Protein AF-A0ABD5GLI5-F1 (afdb_monomer)

Radius of gyration: 14.88 Å; Cα contacts (8 Å, |Δi|>4): 39; chains: 1; bounding box: 24×35×43 Å

pLDDT: mean 83.17, std 18.0, range [37.97, 97.38]

Secondary structure (DSSP, 8-state):
--GGG--PPP-SHHHHHHHHHHHTTTTTPPPHHHHHHHHTT-HHHHHHHHHHHHHHHHH---B-TTT--B-

Organism: NCBI:txid1358

InterPro domains:
  IPR041919 Plasmid replication protein, C-terminal domain superfamily [G3DSA:1.10.10.1480] (3-66)
  IPR053923 Replication protein RepB, C-terminal domain [PF21861] (10-59)

Structure (mmCIF, N/CA/C/O backbone):
data_AF-A0ABD5GLI5-F1
#
_entry.id   AF-A0ABD5GLI5-F1
#
loop_
_atom_site.group_PDB
_atom_site.id
_atom_site.type_symbol
_atom_site.label_atom_id
_atom_site.label_alt_id
_atom_site.label_comp_id
_atom_site.label_asym_id
_atom_site.label_entity_id
_atom_site.label_seq_id
_atom_site.pdbx_PDB_ins_code
_atom_site.Cartn_x
_atom_site.Cartn_y
_atom_site.Cartn_z
_atom_site.occupancy
_atom_site.B_iso_or_equiv
_atom_site.auth_seq_id
_atom_site.auth_comp_id
_atom_site.auth_asym_id
_atom_site.auth_atom_id
_atom_site.pdbx_PDB_model_num
ATOM 1 N N . THR A 1 1 ? 12.909 25.883 -3.632 1.00 44.03 1 THR A N 1
ATOM 2 C CA . THR A 1 1 ? 12.295 25.208 -2.463 1.00 44.03 1 THR A CA 1
ATOM 3 C C . THR A 1 1 ? 10.875 24.715 -2.751 1.00 44.03 1 THR A C 1
ATOM 5 O O . THR A 1 1 ? 10.010 24.799 -1.898 1.00 44.03 1 THR A O 1
ATOM 8 N N . LEU A 1 2 ? 10.630 24.141 -3.939 1.00 37.97 2 LEU A N 1
ATOM 9 C CA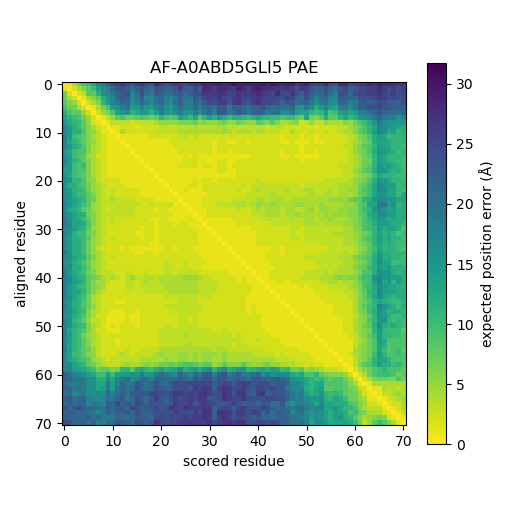 . LEU A 1 2 ? 9.333 23.562 -4.343 1.00 37.97 2 LEU A CA 1
ATOM 10 C C . LEU A 1 2 ? 9.483 22.148 -4.948 1.00 37.97 2 LEU A C 1
ATOM 12 O O . LEU A 1 2 ? 8.512 21.559 -5.402 1.00 37.97 2 LEU A O 1
ATOM 16 N N . SER A 1 3 ? 10.688 21.560 -4.929 1.00 38.75 3 SER A N 1
ATOM 17 C CA . SER A 1 3 ? 10.942 20.236 -5.522 1.00 38.75 3 SER A CA 1
ATOM 18 C C . SER A 1 3 ? 10.625 19.057 -4.593 1.00 38.75 3 SER A C 1
ATOM 20 O O . SER A 1 3 ? 10.880 17.913 -4.958 1.00 38.75 3 SER A O 1
ATOM 22 N N . GLN A 1 4 ? 10.098 19.308 -3.389 1.00 43.34 4 GLN A N 1
ATOM 23 C CA . GLN A 1 4 ? 9.786 18.253 -2.413 1.00 43.34 4 GLN A CA 1
ATOM 24 C C . GLN A 1 4 ? 8.376 17.657 -2.584 1.00 43.34 4 GLN A C 1
ATOM 26 O O . GLN A 1 4 ? 8.067 16.661 -1.942 1.00 43.34 4 GLN A O 1
ATOM 31 N N . PHE A 1 5 ? 7.560 18.205 -3.494 1.00 43.19 5 PHE A N 1
ATOM 32 C CA . PHE A 1 5 ? 6.221 17.704 -3.836 1.00 43.19 5 PHE A CA 1
ATOM 33 C C . PHE A 1 5 ? 6.125 17.195 -5.279 1.00 43.19 5 PHE A C 1
ATOM 35 O O . PHE A 1 5 ? 5.086 17.309 -5.923 1.00 43.19 5 PHE A O 1
ATOM 42 N N . LYS A 1 6 ? 7.188 16.580 -5.812 1.00 45.56 6 LYS A N 1
ATOM 43 C CA . LYS A 1 6 ? 6.980 15.645 -6.923 1.00 45.56 6 LYS A CA 1
ATOM 44 C C . LYS A 1 6 ? 6.213 14.466 -6.311 1.00 45.56 6 LYS A C 1
ATOM 46 O O . LYS A 1 6 ? 6.814 13.696 -5.564 1.00 45.56 6 LYS A O 1
ATOM 51 N N . SER A 1 7 ? 4.890 14.402 -6.502 1.00 59.06 7 SER A N 1
ATOM 52 C CA . SER A 1 7 ? 4.015 13.374 -5.922 1.00 59.06 7 SER A CA 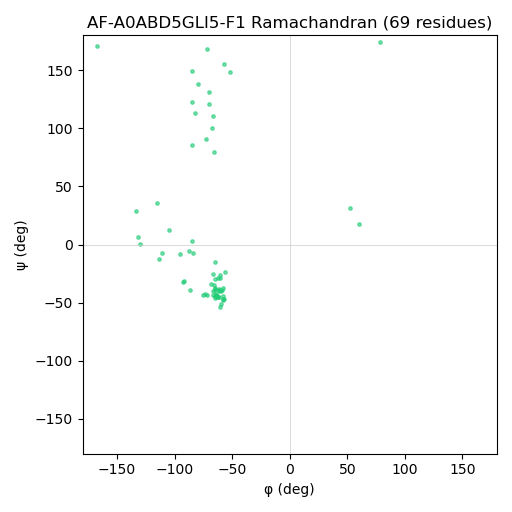1
ATOM 53 C C . SER A 1 7 ? 4.371 12.013 -6.513 1.00 59.06 7 SER A C 1
ATOM 55 O O . SER A 1 7 ? 3.756 11.542 -7.466 1.00 59.06 7 SER A O 1
ATOM 57 N N . SER A 1 8 ? 5.436 11.402 -6.006 1.00 68.25 8 SER A N 1
ATOM 58 C CA . SER A 1 8 ? 5.788 10.058 -6.417 1.00 68.25 8 SER A CA 1
ATOM 59 C C . SER A 1 8 ? 4.731 9.112 -5.846 1.00 68.25 8 SER A C 1
ATOM 61 O O . SER A 1 8 ? 4.422 9.221 -4.653 1.00 68.25 8 SER A O 1
ATOM 63 N N . PRO A 1 9 ? 4.176 8.203 -6.663 1.00 84.44 9 PRO A N 1
ATOM 64 C CA . PRO A 1 9 ? 3.252 7.180 -6.188 1.00 84.44 9 PRO A CA 1
ATOM 65 C C . PRO A 1 9 ? 3.851 6.425 -4.996 1.00 84.44 9 PRO A C 1
ATOM 67 O O . PRO A 1 9 ? 5.067 6.293 -4.905 1.00 84.44 9 PRO A O 1
ATOM 70 N N . ILE A 1 10 ? 3.035 5.944 -4.060 1.00 90.88 10 ILE A N 1
ATOM 71 C CA . ILE A 1 10 ? 3.523 5.282 -2.838 1.00 90.88 10 ILE A CA 1
ATOM 72 C C . ILE A 1 10 ? 4.129 3.918 -3.193 1.00 90.88 10 ILE A C 1
ATOM 74 O O . ILE A 1 10 ? 3.420 3.052 -3.692 1.00 90.88 10 ILE A O 1
ATOM 78 N N . ALA A 1 11 ? 5.409 3.690 -2.880 1.00 92.31 11 ALA A N 1
ATOM 79 C CA . ALA A 1 11 ? 6.103 2.468 -3.313 1.00 92.31 11 ALA A CA 1
ATOM 80 C C . ALA A 1 11 ? 6.129 1.329 -2.290 1.00 92.31 11 ALA A C 1
ATOM 82 O O . ALA A 1 11 ? 6.648 0.259 -2.581 1.00 92.31 11 ALA A O 1
ATOM 83 N N . ASN A 1 12 ? 5.696 1.556 -1.048 1.00 94.62 12 ASN A N 1
ATOM 84 C CA . ASN A 1 12 ? 5.751 0.532 -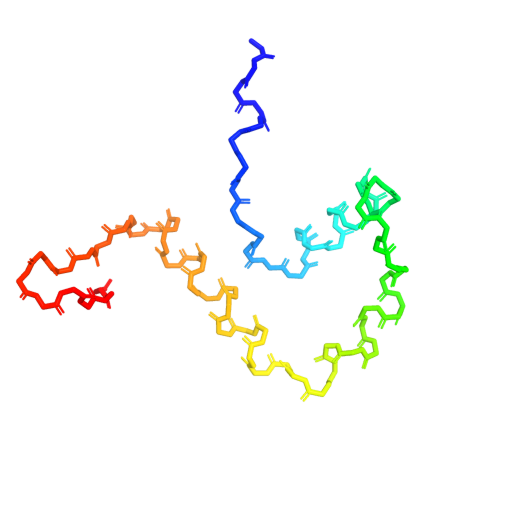0.002 1.00 94.62 12 ASN A CA 1
ATOM 85 C C . ASN A 1 12 ? 4.931 0.920 1.236 1.00 94.62 12 ASN A C 1
ATOM 87 O O . ASN A 1 12 ? 4.541 2.073 1.438 1.00 94.62 12 ASN A O 1
ATOM 91 N N . MET A 1 13 ? 4.768 -0.042 2.149 1.00 96.00 13 MET A N 1
ATOM 92 C CA . MET A 1 13 ? 4.061 0.159 3.418 1.00 96.00 13 MET A CA 1
ATOM 93 C C . MET A 1 13 ? 4.671 1.233 4.330 1.00 96.00 13 MET A C 1
ATOM 95 O O . MET A 1 13 ? 3.947 1.816 5.141 1.00 96.00 13 MET A O 1
ATOM 99 N N . ARG A 1 14 ? 5.982 1.516 4.244 1.00 96.00 14 ARG A N 1
ATOM 100 C CA . ARG A 1 14 ? 6.610 2.568 5.069 1.00 96.00 14 ARG A CA 1
ATOM 101 C C . ARG A 1 14 ? 6.179 3.948 4.589 1.00 96.00 14 ARG A C 1
ATOM 103 O O . ARG A 1 14 ? 5.843 4.792 5.421 1.00 96.00 14 ARG A O 1
ATOM 110 N N . GLU A 1 15 ? 6.170 4.151 3.276 1.00 95.06 15 GLU A N 1
ATOM 111 C CA . GLU A 1 15 ? 5.666 5.363 2.632 1.00 95.06 15 GLU A CA 1
ATOM 112 C C . GLU A 1 15 ? 4.162 5.522 2.869 1.00 95.06 15 GLU A C 1
ATOM 114 O O . GLU A 1 15 ? 3.749 6.590 3.313 1.00 95.06 15 GLU A O 1
ATOM 119 N N . LEU A 1 16 ? 3.370 4.448 2.736 1.00 95.69 16 LEU A N 1
ATOM 120 C CA . LEU A 1 16 ? 1.933 4.480 3.037 1.00 95.69 16 LEU A CA 1
ATOM 121 C C . LEU A 1 16 ? 1.664 4.906 4.483 1.00 95.69 16 LEU A C 1
ATOM 123 O O . LEU A 1 16 ? 0.863 5.801 4.740 1.00 95.69 16 LEU A O 1
ATOM 127 N N . ARG A 1 17 ? 2.384 4.321 5.447 1.00 96.25 17 ARG A N 1
ATOM 128 C CA . ARG A 1 17 ? 2.244 4.684 6.863 1.00 96.25 17 ARG A CA 1
ATOM 129 C C . ARG A 1 17 ? 2.607 6.146 7.118 1.00 96.25 17 ARG A C 1
ATOM 131 O O . ARG A 1 17 ? 1.958 6.800 7.933 1.00 96.25 17 ARG A O 1
ATOM 138 N N . ARG A 1 18 ? 3.662 6.650 6.469 1.00 95.81 18 ARG A N 1
ATOM 139 C CA . ARG A 1 18 ? 4.076 8.056 6.586 1.00 95.81 18 ARG A CA 1
ATOM 140 C C . ARG A 1 18 ? 3.022 8.979 5.980 1.00 95.81 18 ARG A C 1
ATOM 142 O O . ARG A 1 18 ? 2.691 9.969 6.620 1.00 95.81 18 ARG A O 1
ATOM 149 N N . PHE A 1 19 ? 2.485 8.627 4.815 1.00 95.19 19 PHE A N 1
ATOM 150 C CA . PHE A 1 19 ? 1.433 9.377 4.140 1.00 95.19 19 PHE A CA 1
ATOM 151 C C . PHE A 1 19 ? 0.173 9.464 5.002 1.00 95.19 19 PHE A C 1
ATOM 153 O O . PHE A 1 19 ? -0.253 10.559 5.337 1.00 95.19 19 PHE A O 1
ATOM 160 N N . VAL A 1 20 ? -0.356 8.333 5.474 1.00 95.38 20 VAL A N 1
ATOM 161 C CA . VAL A 1 20 ? -1.568 8.317 6.310 1.00 95.38 20 VAL A CA 1
ATOM 162 C C . VAL A 1 20 ? -1.365 9.083 7.617 1.00 95.38 20 VAL A C 1
ATOM 164 O O . VAL A 1 20 ? -2.263 9.787 8.062 1.00 95.38 20 VAL A O 1
ATOM 167 N N . ARG A 1 21 ? -0.182 8.995 8.235 1.00 95.06 21 ARG A N 1
ATOM 168 C CA . ARG A 1 21 ? 0.108 9.755 9.459 1.00 95.06 21 ARG A CA 1
ATOM 169 C C . ARG A 1 21 ? 0.154 11.265 9.219 1.00 95.06 21 ARG A C 1
ATOM 171 O O . ARG A 1 21 ? -0.271 12.010 10.091 1.00 95.06 21 ARG A O 1
ATOM 178 N N . ASN A 1 22 ? 0.726 11.695 8.099 1.00 94.81 22 ASN A N 1
ATOM 179 C CA . ASN A 1 22 ? 1.000 13.107 7.848 1.00 94.81 22 ASN A CA 1
ATOM 180 C C . ASN A 1 22 ? -0.153 13.818 7.115 1.00 94.81 22 ASN A C 1
ATOM 182 O O . ASN A 1 22 ? -0.359 14.996 7.356 1.00 94.81 22 ASN A O 1
ATOM 186 N N . HIS A 1 23 ? -0.887 13.101 6.259 1.00 93.81 23 HIS A N 1
ATOM 187 C CA . HIS A 1 23 ? -1.901 13.642 5.342 1.00 93.81 23 HIS A CA 1
ATOM 188 C C . HIS A 1 23 ? -3.245 12.899 5.415 1.00 93.81 23 HIS A C 1
ATOM 190 O O . HIS A 1 23 ? -4.182 13.228 4.696 1.00 93.81 23 HIS A O 1
ATOM 196 N N . GLY A 1 24 ? -3.387 11.876 6.267 1.00 92.00 24 GLY A N 1
ATOM 197 C CA . GLY A 1 24 ? -4.601 11.054 6.297 1.00 92.00 24 GLY A CA 1
ATOM 198 C C . GLY A 1 24 ? -5.873 11.853 6.584 1.00 92.00 24 GLY A C 1
ATOM 199 O O . GLY A 1 24 ? -6.888 11.621 5.937 1.00 92.00 24 GLY A O 1
ATOM 200 N N . SER A 1 25 ? -5.806 12.839 7.484 1.00 94.31 25 SER A N 1
ATOM 201 C CA . SER A 1 25 ? -6.937 13.723 7.795 1.00 94.31 25 SER A CA 1
ATOM 202 C C . SER A 1 25 ? -7.356 14.595 6.612 1.00 94.31 25 SER A C 1
ATOM 204 O O . SER A 1 25 ? -8.545 14.798 6.407 1.00 94.31 25 SER A O 1
ATOM 206 N N . GLU A 1 26 ? -6.397 15.069 5.814 1.00 96.00 26 GLU A N 1
ATOM 207 C CA . GLU A 1 26 ? -6.645 15.909 4.630 1.00 96.00 26 GLU A CA 1
ATOM 208 C C . GLU A 1 26 ? -7.413 15.136 3.547 1.00 96.00 26 GLU A C 1
ATOM 210 O O . GLU A 1 26 ? -8.204 15.708 2.803 1.00 96.00 26 GLU A O 1
ATOM 215 N N . HIS A 1 27 ? -7.214 13.817 3.496 1.00 92.00 27 HIS A N 1
ATOM 216 C CA . HIS A 1 27 ? -7.818 12.920 2.512 1.00 92.00 27 HIS A CA 1
ATOM 217 C C . HIS A 1 27 ? -8.971 12.071 3.071 1.00 92.00 27 HIS A C 1
ATOM 219 O O . HIS A 1 27 ? -9.390 11.117 2.416 1.00 92.00 27 HIS A O 1
ATOM 225 N N . ASN A 1 28 ? -9.481 12.376 4.272 1.00 94.94 28 ASN A N 1
ATOM 226 C CA . ASN A 1 28 ? -10.507 11.577 4.961 1.00 94.94 28 ASN A CA 1
ATOM 227 C C . ASN A 1 28 ? -10.152 10.079 5.075 1.00 94.94 28 ASN A C 1
ATOM 229 O O . ASN A 1 28 ? -11.025 9.208 5.074 1.00 94.94 28 ASN A O 1
ATOM 233 N N . LEU A 1 29 ? -8.858 9.762 5.169 1.00 95.50 29 LEU A N 1
ATOM 234 C CA . LEU A 1 29 ? -8.389 8.395 5.329 1.00 95.50 29 LEU A CA 1
ATOM 235 C C . LEU A 1 29 ? -8.532 7.945 6.786 1.00 95.50 29 LEU A C 1
ATOM 237 O O . LEU A 1 29 ? -8.180 8.684 7.711 1.00 95.50 29 LEU A O 1
ATOM 241 N N . PRO A 1 30 ? -8.985 6.703 7.018 1.00 96.50 30 PRO A N 1
ATOM 242 C CA . PRO A 1 30 ? -9.059 6.162 8.360 1.00 96.50 30 PRO A CA 1
ATOM 243 C C . PRO A 1 30 ? -7.656 5.848 8.900 1.00 96.50 30 PRO A C 1
ATOM 245 O O . PRO A 1 30 ? -6.661 5.809 8.174 1.00 96.50 30 PRO A O 1
ATOM 248 N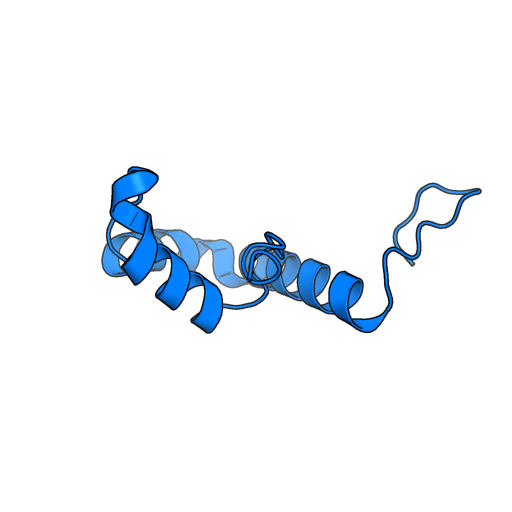 N . SER A 1 31 ? -7.563 5.581 10.205 1.00 96.69 31 SER A N 1
ATOM 249 C CA . SER A 1 31 ? -6.283 5.239 10.835 1.00 96.69 31 SER A CA 1
ATOM 250 C C . SER A 1 31 ? -5.612 4.024 10.178 1.00 96.69 31 SER A C 1
ATOM 252 O O . SER A 1 31 ? -6.278 3.110 9.681 1.00 96.69 31 SER A O 1
ATOM 254 N N . MET A 1 32 ? -4.282 3.930 10.294 1.00 96.75 32 MET A N 1
ATOM 255 C CA . MET A 1 32 ? -3.540 2.758 9.807 1.00 96.75 32 MET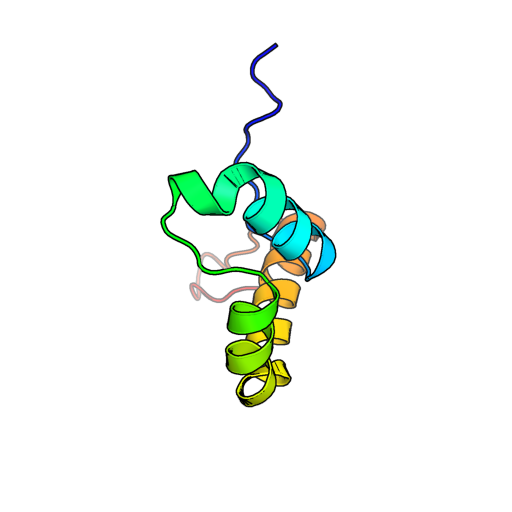 A CA 1
ATOM 256 C C . MET A 1 32 ? -4.026 1.430 10.402 1.00 96.75 32 MET A C 1
ATOM 258 O O . MET A 1 32 ? -3.840 0.391 9.778 1.00 96.75 32 MET A O 1
ATOM 262 N N . LYS A 1 33 ? -4.672 1.432 11.577 1.00 97.06 33 LYS A N 1
ATOM 263 C CA . LYS A 1 33 ? -5.280 0.223 12.151 1.00 97.06 33 LYS A CA 1
ATOM 264 C C . LYS A 1 33 ? -6.405 -0.314 11.258 1.00 97.06 33 LYS A C 1
ATOM 266 O O . LYS A 1 33 ? -6.445 -1.516 11.005 1.00 97.06 33 LYS A O 1
ATOM 271 N N . VAL A 1 34 ? -7.275 0.574 10.780 1.00 97.38 34 VAL A N 1
ATOM 272 C CA . VAL A 1 34 ? -8.404 0.243 9.895 1.00 97.38 34 VAL A CA 1
ATOM 273 C C . VAL A 1 34 ? -7.903 -0.075 8.489 1.00 97.38 34 VAL A C 1
ATOM 275 O O . VAL A 1 34 ? -8.310 -1.067 7.893 1.00 97.38 34 VAL A O 1
ATOM 278 N N . ILE A 1 35 ? -6.946 0.700 7.976 1.00 96.69 35 ILE A N 1
ATOM 279 C CA . ILE A 1 35 ? -6.332 0.403 6.675 1.00 96.69 35 ILE A CA 1
ATOM 280 C C . ILE A 1 35 ? -5.706 -0.998 6.699 1.00 96.69 35 ILE A C 1
ATOM 282 O O . ILE A 1 35 ? -6.004 -1.822 5.841 1.00 96.69 35 ILE A O 1
ATOM 286 N N . ASN A 1 36 ? -4.931 -1.336 7.733 1.00 96.75 36 ASN A N 1
ATOM 287 C CA . ASN A 1 36 ? -4.326 -2.663 7.860 1.00 96.75 36 ASN A CA 1
ATOM 288 C C . ASN A 1 36 ? -5.358 -3.799 7.968 1.00 96.75 36 ASN A C 1
ATOM 290 O O . ASN A 1 36 ? -5.049 -4.921 7.571 1.00 96.75 36 ASN A O 1
ATOM 294 N N . SER A 1 37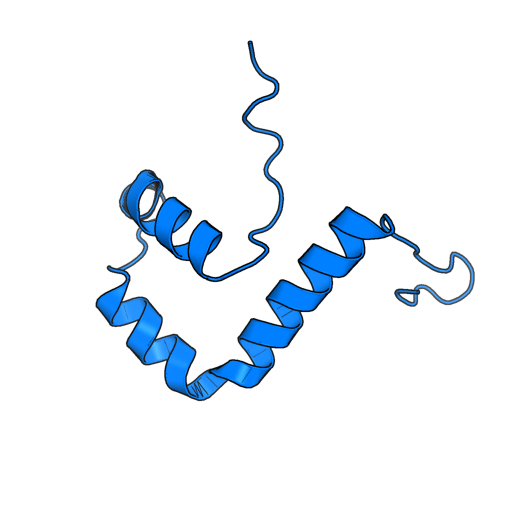 ? -6.566 -3.570 8.504 1.00 97.25 37 SER A N 1
ATOM 295 C CA . SER A 1 37 ? -7.610 -4.606 8.465 1.00 97.25 37 SER A CA 1
ATOM 296 C C . SER A 1 37 ? -8.126 -4.865 7.052 1.00 97.25 37 SER A C 1
ATOM 298 O O . SER A 1 37 ? -8.386 -6.019 6.739 1.00 97.25 37 SER A O 1
ATOM 300 N N . VAL A 1 38 ? -8.193 -3.842 6.195 1.00 96.06 38 VAL A N 1
ATOM 301 C CA . VAL A 1 38 ? -8.606 -3.986 4.788 1.00 96.06 38 VAL A CA 1
ATOM 302 C C . VAL A 1 38 ? -7.500 -4.613 3.934 1.00 96.06 38 VAL A C 1
ATOM 304 O O . VAL A 1 38 ? -7.760 -5.514 3.141 1.00 96.06 38 VAL A O 1
ATOM 307 N N . LEU A 1 39 ? -6.245 -4.187 4.112 1.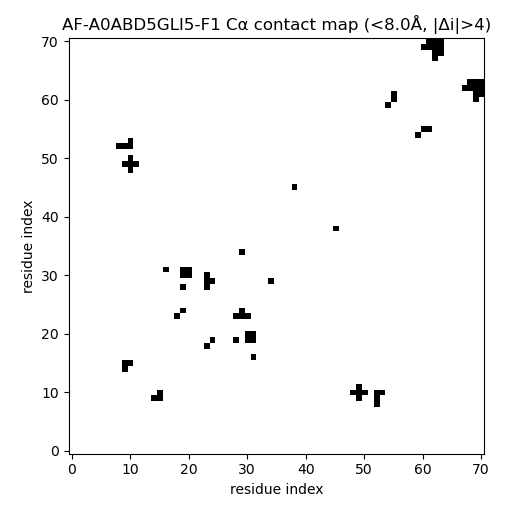00 95.88 39 LEU A N 1
ATOM 308 C CA . LEU A 1 39 ? -5.127 -4.697 3.305 1.00 95.88 39 LEU A CA 1
ATOM 309 C C . LEU A 1 39 ? -4.829 -6.180 3.567 1.00 95.88 39 LEU A C 1
ATOM 311 O O . LEU A 1 39 ? -4.295 -6.860 2.694 1.00 95.88 39 LEU A O 1
ATOM 315 N N . ARG A 1 40 ? -5.177 -6.703 4.752 1.00 95.75 40 ARG A N 1
ATOM 316 C CA . ARG A 1 40 ? -4.920 -8.104 5.130 1.00 95.75 40 ARG A CA 1
ATOM 317 C C . ARG A 1 40 ? -5.599 -9.127 4.220 1.00 95.75 40 ARG A C 1
ATOM 319 O O . ARG A 1 40 ? -5.049 -10.210 4.061 1.00 95.75 40 ARG A O 1
ATOM 326 N N . SER A 1 41 ? -6.736 -8.794 3.612 1.00 96.75 41 SER A N 1
ATOM 327 C CA . SER A 1 41 ? -7.407 -9.663 2.635 1.00 96.75 41 SER A CA 1
ATOM 328 C C . SER A 1 41 ? -6.864 -9.525 1.207 1.00 96.75 41 SER A C 1
ATOM 330 O O . SER A 1 41 ? -7.225 -10.323 0.352 1.00 96.75 41 SER A O 1
ATOM 332 N N . HIS A 1 42 ? -5.971 -8.561 0.943 1.00 95.75 42 HIS A N 1
ATOM 333 C CA . HIS A 1 42 ? -5.501 -8.208 -0.405 1.00 95.75 42 HIS A CA 1
ATOM 334 C C . HIS A 1 42 ? -3.973 -8.052 -0.484 1.00 95.75 42 HIS A C 1
ATOM 336 O O . HIS A 1 42 ? -3.457 -7.283 -1.295 1.00 95.75 42 HIS A O 1
ATOM 342 N N . THR A 1 43 ? -3.218 -8.758 0.362 1.00 94.56 43 THR A N 1
ATOM 343 C CA . THR A 1 43 ? -1.763 -8.561 0.504 1.00 94.56 43 THR A CA 1
ATOM 344 C C . THR A 1 43 ? -0.990 -8.762 -0.802 1.00 94.56 43 THR A C 1
ATOM 346 O O . THR A 1 43 ? -0.061 -8.005 -1.076 1.00 94.56 43 THR A O 1
ATOM 349 N N . GLY A 1 44 ? -1.395 -9.732 -1.631 1.00 95.00 44 GLY A N 1
ATOM 350 C CA . GLY A 1 44 ? -0.804 -9.970 -2.951 1.00 95.00 44 GLY A CA 1
ATOM 351 C C . GLY A 1 44 ? -1.037 -8.813 -3.923 1.00 95.00 44 GLY A C 1
ATOM 352 O O . GLY A 1 44 ? -0.093 -8.332 -4.538 1.00 95.00 44 GLY A O 1
ATOM 353 N N . LEU A 1 45 ? -2.269 -8.304 -3.999 1.00 95.56 45 LEU A N 1
ATOM 354 C CA . LEU A 1 45 ? -2.606 -7.175 -4.870 1.00 95.56 45 LEU A CA 1
ATOM 355 C C . LEU A 1 45 ? -1.868 -5.896 -4.453 1.00 95.56 45 LEU A C 1
ATOM 357 O O . LEU A 1 45 ? -1.307 -5.192 -5.285 1.00 95.56 45 LEU A O 1
ATOM 361 N N . VAL A 1 46 ? -1.804 -5.630 -3.148 1.00 95.19 46 VAL A N 1
ATOM 362 C CA . VAL A 1 46 ? -1.067 -4.482 -2.598 1.00 95.19 46 VAL A CA 1
ATOM 363 C C . VAL A 1 46 ? 0.421 -4.573 -2.934 1.00 95.19 46 VAL A C 1
ATOM 365 O O . VAL A 1 46 ? 1.039 -3.562 -3.264 1.00 95.19 46 VAL A O 1
ATOM 368 N N . ARG A 1 47 ? 0.997 -5.781 -2.889 1.00 95.44 47 ARG A N 1
ATOM 369 C CA . ARG A 1 47 ? 2.373 -6.013 -3.331 1.00 95.44 47 ARG A 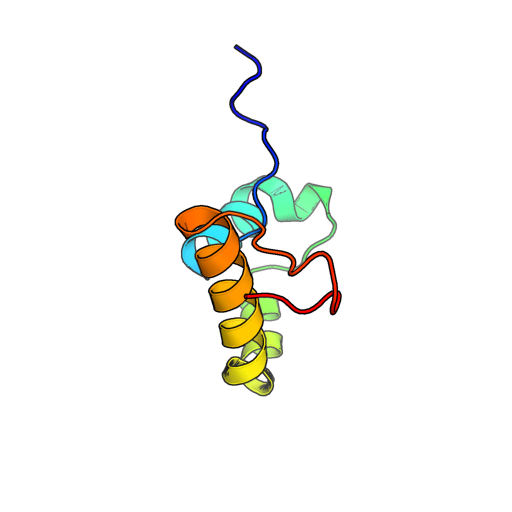CA 1
ATOM 370 C C . ARG A 1 47 ? 2.550 -5.684 -4.811 1.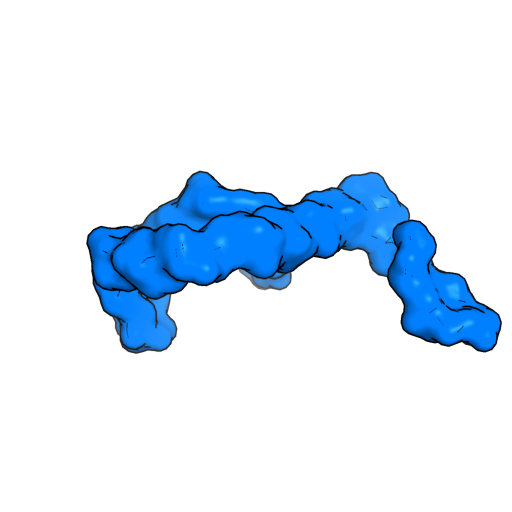00 95.44 47 ARG A C 1
ATOM 372 O O . ARG A 1 47 ? 3.502 -4.987 -5.126 1.00 95.44 47 ARG A O 1
ATOM 379 N N . LEU A 1 48 ? 1.641 -6.117 -5.686 1.00 95.25 48 LEU A N 1
ATOM 380 C CA . LEU A 1 48 ? 1.725 -5.816 -7.121 1.00 95.25 48 LEU A CA 1
ATOM 381 C C . LEU A 1 48 ? 1.707 -4.306 -7.396 1.00 95.25 48 LEU A C 1
ATOM 383 O O . LEU A 1 48 ? 2.492 -3.827 -8.209 1.00 95.25 48 LEU A O 1
ATOM 387 N N . TYR A 1 49 ? 0.882 -3.539 -6.677 1.00 94.12 49 TYR A N 1
ATOM 388 C CA . TYR A 1 49 ? 0.884 -2.078 -6.803 1.00 94.12 49 TYR A CA 1
ATOM 389 C C . TYR A 1 49 ? 2.205 -1.448 -6.360 1.00 94.12 49 TYR A C 1
ATOM 391 O O . TYR A 1 49 ? 2.734 -0.576 -7.044 1.00 94.12 49 TYR A O 1
ATOM 399 N N . PHE A 1 50 ? 2.768 -1.895 -5.238 1.00 95.31 50 PHE A N 1
ATOM 400 C CA . PHE A 1 50 ? 4.076 -1.418 -4.792 1.00 95.31 50 PHE A CA 1
ATOM 401 C C . PHE A 1 50 ? 5.206 -1.815 -5.743 1.00 95.31 50 PHE A C 1
ATOM 403 O O . PHE A 1 50 ? 6.082 -0.991 -6.012 1.00 95.31 50 PHE A O 1
ATOM 410 N N . ASP A 1 51 ? 5.161 -3.033 -6.281 1.00 92.75 51 ASP A N 1
ATOM 411 C CA . ASP A 1 51 ? 6.133 -3.522 -7.252 1.00 92.75 51 ASP A CA 1
ATOM 412 C C . ASP A 1 51 ? 6.078 -2.663 -8.525 1.00 92.75 51 ASP A C 1
ATOM 414 O O . ASP A 1 51 ? 7.123 -2.192 -8.960 1.00 92.75 51 ASP A O 1
ATOM 418 N N . ALA A 1 52 ? 4.891 -2.339 -9.054 1.00 89.25 52 ALA A N 1
ATOM 419 C CA . ALA A 1 52 ? 4.740 -1.468 -10.227 1.00 89.25 52 ALA A CA 1
ATOM 420 C C . ALA A 1 52 ? 5.394 -0.087 -10.028 1.00 89.25 52 ALA A C 1
ATOM 422 O O . ALA A 1 52 ? 6.179 0.363 -10.861 1.00 89.25 52 ALA A O 1
ATOM 423 N N . VAL A 1 53 ? 5.153 0.553 -8.879 1.00 90.75 53 VAL A N 1
ATOM 424 C CA . VAL A 1 53 ? 5.777 1.845 -8.547 1.00 90.75 53 VAL A CA 1
ATOM 425 C C . VAL A 1 53 ? 7.296 1.716 -8.401 1.00 90.75 53 VAL A C 1
ATOM 427 O O . VAL A 1 53 ? 8.047 2.612 -8.793 1.00 90.75 53 VAL A O 1
ATOM 430 N N . TYR A 1 54 ? 7.781 0.615 -7.822 1.00 89.06 54 TYR A N 1
ATOM 431 C CA . TYR A 1 54 ? 9.215 0.351 -7.742 1.00 89.06 54 TYR A CA 1
ATOM 432 C C . TYR A 1 54 ? 9.841 0.192 -9.134 1.00 89.06 54 TYR A C 1
ATOM 434 O O . TYR A 1 54 ? 10.901 0.774 -9.377 1.00 89.06 54 TYR A O 1
ATOM 442 N N . GLN A 1 55 ? 9.189 -0.552 -10.035 1.00 86.56 55 GLN A N 1
ATOM 443 C CA . GLN A 1 55 ? 9.647 -0.739 -11.413 1.00 86.56 55 GLN A CA 1
ATOM 444 C C . GLN A 1 55 ? 9.742 0.603 -12.141 1.00 86.56 55 GLN A C 1
ATOM 446 O O . GLN A 1 55 ? 10.815 0.955 -12.628 1.00 86.56 55 GLN A O 1
ATOM 451 N N . GLU A 1 56 ? 8.677 1.405 -12.103 1.00 86.12 56 GLU A N 1
ATOM 452 C CA . GLU A 1 56 ? 8.628 2.722 -12.746 1.00 86.12 56 GLU A CA 1
ATOM 453 C C . GLU A 1 56 ? 9.737 3.656 -12.234 1.00 86.12 56 GLU A C 1
ATOM 455 O O . GLU A 1 56 ? 10.436 4.304 -13.012 1.00 86.12 56 GLU A O 1
ATOM 460 N N . ARG A 1 57 ? 9.968 3.696 -10.915 1.00 86.25 57 ARG A N 1
ATOM 461 C CA . ARG A 1 57 ? 11.034 4.524 -10.321 1.00 86.25 57 ARG A CA 1
ATOM 462 C C . ARG A 1 57 ? 12.435 4.070 -10.727 1.00 86.25 57 ARG A C 1
ATOM 464 O O . ARG A 1 57 ? 13.337 4.902 -10.808 1.00 86.25 57 ARG A O 1
ATOM 471 N N . LYS A 1 58 ? 12.642 2.761 -10.882 1.00 84.69 58 LYS A N 1
ATOM 472 C CA . LYS A 1 58 ? 13.967 2.177 -11.116 1.00 84.69 58 LYS A CA 1
ATOM 473 C C . LYS A 1 58 ? 14.343 2.145 -12.590 1.00 84.69 58 LYS A C 1
ATOM 475 O O . LYS A 1 58 ? 15.505 2.377 -12.914 1.00 84.69 58 LYS A O 1
ATOM 480 N N . TYR A 1 59 ? 13.386 1.838 -13.453 1.00 82.38 59 TYR A N 1
ATOM 481 C CA . TYR A 1 59 ? 13.617 1.598 -14.873 1.00 82.38 59 TYR A CA 1
ATOM 482 C C . TYR A 1 59 ? 13.025 2.693 -15.770 1.00 82.38 59 TYR A C 1
ATOM 484 O O . TYR A 1 59 ? 13.339 2.721 -16.959 1.00 82.38 59 TYR A O 1
ATOM 492 N N . GLY A 1 60 ? 12.255 3.628 -15.200 1.00 75.25 60 GLY A N 1
ATOM 493 C CA . GLY A 1 60 ? 11.440 4.575 -15.954 1.00 75.25 60 GLY A CA 1
ATOM 494 C C . GLY A 1 60 ? 10.157 3.920 -16.464 1.00 75.25 60 GLY A C 1
ATOM 495 O O . GLY A 1 60 ? 9.963 2.713 -16.336 1.00 75.25 60 GLY A O 1
ATOM 496 N N . SER A 1 61 ? 9.274 4.718 -17.058 1.00 67.31 61 SER A N 1
ATOM 497 C CA . SER A 1 61 ? 8.138 4.207 -17.824 1.00 67.31 61 SER A CA 1
ATOM 498 C C . SER A 1 61 ? 8.689 3.640 -19.134 1.00 67.31 61 SER A C 1
ATOM 500 O O . SER A 1 61 ? 8.875 4.378 -20.098 1.00 67.31 61 SER A O 1
ATOM 502 N N . LYS A 1 62 ? 9.038 2.352 -19.168 1.00 62.81 62 LYS A N 1
ATOM 503 C CA . LYS A 1 62 ? 9.265 1.674 -20.443 1.00 62.81 62 LYS A CA 1
ATOM 504 C C . LYS A 1 62 ? 7.909 1.208 -20.944 1.00 62.81 62 LYS A C 1
ATOM 506 O O . LYS A 1 62 ? 7.460 0.116 -20.625 1.00 62.81 62 LYS A O 1
ATOM 511 N N . ILE A 1 63 ? 7.225 2.104 -21.636 1.00 60.75 63 ILE A N 1
ATOM 512 C CA . ILE A 1 63 ? 6.084 1.723 -22.455 1.00 60.75 63 ILE A CA 1
ATOM 513 C C . ILE A 1 63 ? 6.690 1.293 -23.781 1.00 60.75 63 ILE A C 1
ATOM 515 O O . ILE A 1 63 ? 7.462 2.044 -24.382 1.00 60.75 63 ILE A O 1
ATOM 519 N N . ASP A 1 64 ? 6.415 0.065 -24.184 1.00 61.12 64 ASP A N 1
ATOM 520 C CA . ASP A 1 64 ? 6.671 -0.347 -25.552 1.00 61.12 64 ASP A CA 1
ATOM 521 C C . ASP A 1 64 ? 5.720 0.443 -26.466 1.00 61.12 64 ASP A C 1
ATOM 523 O O . ASP A 1 64 ? 4.506 0.261 -26.406 1.00 61.12 64 ASP A O 1
ATOM 527 N N . GLU A 1 65 ? 6.250 1.372 -27.267 1.00 60.12 65 GLU A N 1
ATOM 528 C CA . GLU A 1 65 ? 5.433 2.279 -28.093 1.00 60.12 65 GLU A CA 1
ATOM 529 C C . GLU A 1 65 ? 4.632 1.551 -29.191 1.00 60.12 65 GLU A C 1
ATOM 531 O O . GLU A 1 65 ? 3.713 2.133 -29.766 1.00 60.12 65 GLU A O 1
ATOM 536 N N . GLU A 1 66 ? 4.968 0.295 -29.494 1.00 65.69 66 GLU A N 1
ATOM 537 C CA . GLU A 1 66 ? 4.308 -0.511 -30.521 1.00 65.69 66 GLU A CA 1
ATOM 538 C C . GLU A 1 66 ? 3.168 -1.361 -29.938 1.00 65.69 66 GLU A C 1
ATOM 540 O O . GLU A 1 66 ? 2.160 -1.588 -30.610 1.00 65.69 66 GLU A O 1
ATOM 545 N N . THR A 1 67 ? 3.298 -1.803 -28.684 1.00 65.44 67 THR A N 1
ATOM 546 C CA . THR A 1 67 ? 2.353 -2.736 -28.040 1.00 65.44 67 THR A CA 1
ATOM 547 C C . THR A 1 67 ? 1.557 -2.140 -26.877 1.00 65.44 67 THR A C 1
ATOM 549 O O . THR A 1 67 ? 0.575 -2.745 -26.451 1.00 65.44 67 THR A O 1
ATOM 552 N N . ASP A 1 68 ? 1.938 -0.957 -26.386 1.00 57.56 68 ASP A N 1
ATOM 553 C CA . ASP A 1 68 ? 1.374 -0.300 -25.194 1.00 57.56 68 ASP A CA 1
ATOM 554 C C . ASP A 1 68 ? 1.532 -1.146 -23.906 1.00 57.56 68 ASP A C 1
ATOM 556 O O . ASP A 1 68 ? 0.867 -0.927 -22.888 1.00 57.56 68 ASP A O 1
ATOM 560 N N . GLU A 1 69 ? 2.434 -2.134 -23.939 1.00 53.88 69 GLU A N 1
ATOM 561 C CA . GLU A 1 69 ? 2.761 -2.984 -22.799 1.00 53.88 69 GLU A CA 1
ATOM 562 C C . GLU A 1 69 ? 3.823 -2.334 -21.899 1.00 53.88 69 GLU A C 1
ATOM 564 O O . GLU A 1 69 ? 4.701 -1.583 -22.333 1.00 53.88 69 GLU A O 1
ATOM 569 N N . ILE A 1 70 ? 3.742 -2.643 -20.602 1.00 58.84 70 ILE A N 1
ATOM 570 C CA . ILE A 1 70 ? 4.724 -2.213 -19.603 1.00 58.84 70 ILE A CA 1
ATOM 571 C C . ILE A 1 70 ? 5.917 -3.181 -19.663 1.00 58.84 70 ILE A C 1
ATOM 573 O O . ILE A 1 70 ? 5.764 -4.347 -19.294 1.00 58.84 70 ILE A O 1
ATOM 577 N N . LEU A 1 71 ? 7.087 -2.697 -20.096 1.00 56.78 71 LEU A N 1
ATOM 578 C CA . LEU A 1 71 ? 8.350 -3.452 -20.196 1.00 56.78 71 LEU A CA 1
ATOM 579 C C . LEU A 1 71 ? 9.168 -3.473 -18.895 1.00 56.78 71 LEU A C 1
ATOM 581 O O . LEU A 1 71 ? 9.320 -2.409 -18.247 1.00 56.78 71 LEU A O 1
#

Sequence (71 aa):
TLSQFKSSPIANMRELRRFVRNHGSEHNLPSMKVINSVLRSHTGLVRLYFDAVYQERKYGSKIDEETDEIL

Foldseek 3Di:
DPVPPPPQDQQDPVSVQVCCVPCVVVVVHDHPVVVVVVCVVVVVVVNVSNVVSVCCVPPNQPQPPVPRDGD

Mean predicted aligned error: 8.11 Å

Nearest PDB structures (foldseek):
  3dkx-assembly1_A  TM=8.963E-01  e=6.554E-02  Streptococcus agalactiae

Solvent-accessible surface area (backbone atoms only — not comparable to full-atom values): 4402 Å² total; per-residue (Å²): 144,71,80,86,69,69,83,69,73,67,48,43,72,68,51,45,52,50,46,47,73,75,46,14,78,84,69,74,46,71,56,71,72,58,49,51,63,59,44,67,82,37,53,70,62,55,47,52,53,18,48,51,41,45,47,37,74,73,71,43,85,40,59,40,90,90,75,75,42,86,105